Protein AF-A0A947J6C4-F1 (afdb_monomer_lite)

Structure (mmCIF, N/CA/C/O backbone):
data_AF-A0A947J6C4-F1
#
_entry.id   AF-A0A947J6C4-F1
#
loop_
_atom_site.group_PDB
_atom_site.id
_atom_site.type_symbol
_atom_site.label_atom_id
_atom_site.label_alt_id
_atom_site.label_comp_id
_atom_site.label_asym_id
_atom_site.label_entity_id
_atom_site.label_seq_id
_atom_site.pdbx_PDB_ins_code
_atom_site.Cartn_x
_atom_site.Cartn_y
_atom_site.Cartn_z
_atom_site.occupancy
_atom_site.B_iso_or_equiv
_atom_site.auth_seq_id
_atom_site.auth_comp_id
_atom_site.auth_asym_id
_atom_site.auth_atom_id
_atom_site.pdbx_PDB_model_num
ATOM 1 N N . MET A 1 1 ? -8.853 -4.206 -8.978 1.00 78.12 1 MET A N 1
ATOM 2 C CA . MET A 1 1 ? -9.972 -3.898 -8.046 1.00 78.12 1 MET A CA 1
ATOM 3 C C . MET A 1 1 ? -9.631 -2.600 -7.330 1.00 78.12 1 MET A C 1
ATOM 5 O O . MET A 1 1 ? -8.452 -2.418 -7.097 1.00 78.12 1 MET A O 1
ATOM 9 N N . THR A 1 2 ? -10.566 -1.695 -7.026 1.00 85.81 2 THR A N 1
ATOM 10 C CA . THR A 1 2 ? -10.317 -0.471 -6.225 1.00 85.81 2 THR A CA 1
ATOM 11 C C . THR A 1 2 ? -10.545 -0.698 -4.720 1.00 85.81 2 THR A C 1
ATOM 13 O O . THR A 1 2 ? -11.183 -1.687 -4.358 1.00 85.81 2 THR A O 1
ATOM 16 N N . PRO A 1 3 ? -10.095 0.197 -3.811 1.00 91.00 3 PRO A N 1
ATOM 17 C CA . PRO A 1 3 ? -10.363 0.049 -2.379 1.00 91.00 3 PRO A CA 1
ATOM 18 C C . PRO A 1 3 ? -11.860 0.023 -2.070 1.00 91.00 3 PRO A C 1
ATOM 20 O O . PRO A 1 3 ? -12.317 -0.704 -1.192 1.00 91.00 3 PRO A O 1
ATOM 23 N N . GLU A 1 4 ? -12.638 0.810 -2.813 1.00 94.50 4 GLU A N 1
ATOM 24 C CA . GLU A 1 4 ? -14.089 0.866 -2.682 1.00 94.50 4 GLU A CA 1
ATOM 25 C C . GLU A 1 4 ? -14.749 -0.414 -3.195 1.00 94.50 4 GLU A C 1
ATOM 27 O O . GLU A 1 4 ? -15.711 -0.888 -2.596 1.00 94.50 4 GLU A O 1
ATOM 32 N N . GLU A 1 5 ? -14.244 -0.982 -4.292 1.00 91.81 5 GLU A N 1
ATOM 33 C CA . GLU A 1 5 ? -14.694 -2.280 -4.793 1.00 91.81 5 GLU A CA 1
ATOM 34 C C . GLU A 1 5 ? -14.371 -3.394 -3.799 1.00 91.81 5 GLU A C 1
ATOM 36 O O . GLU A 1 5 ? -15.258 -4.183 -3.489 1.00 91.81 5 GLU A O 1
ATOM 41 N N . LEU A 1 6 ? -13.167 -3.394 -3.218 1.00 91.00 6 LEU A N 1
ATOM 42 C CA . LEU A 1 6 ? -12.778 -4.339 -2.174 1.00 91.00 6 LEU A CA 1
ATOM 43 C C . LEU A 1 6 ? -13.724 -4.249 -0.970 1.00 91.00 6 LEU A C 1
ATOM 45 O O . LEU A 1 6 ? -14.275 -5.259 -0.539 1.00 91.00 6 LEU A O 1
ATOM 49 N N . ALA A 1 7 ? -13.996 -3.039 -0.475 1.00 94.56 7 ALA A N 1
ATOM 50 C CA . ALA A 1 7 ? -14.904 -2.825 0.652 1.00 94.56 7 ALA A CA 1
ATOM 51 C C . ALA A 1 7 ? -16.335 -3.339 0.384 1.00 94.56 7 ALA A C 1
ATOM 53 O O . ALA A 1 7 ? -17.036 -3.728 1.322 1.00 94.56 7 ALA A O 1
ATOM 54 N N . ARG A 1 8 ? -16.786 -3.390 -0.883 1.00 95.56 8 ARG A N 1
ATOM 55 C CA . ARG A 1 8 ? -18.116 -3.920 -1.245 1.00 95.56 8 ARG A CA 1
ATOM 56 C C . ARG A 1 8 ? -18.277 -5.412 -0.976 1.00 95.56 8 ARG A C 1
ATOM 58 O O . ARG A 1 8 ? -19.416 -5.855 -0.844 1.00 95.56 8 ARG A O 1
ATOM 65 N N . HIS A 1 9 ? -17.181 -6.155 -0.853 1.00 96.50 9 HIS A N 1
ATOM 66 C CA . HIS A 1 9 ? -17.212 -7.581 -0.535 1.00 96.50 9 HIS A CA 1
ATOM 67 C C . HIS A 1 9 ? -17.489 -7.877 0.947 1.00 96.50 9 HIS A C 1
ATOM 69 O O . HIS A 1 9 ? -17.754 -9.027 1.284 1.00 96.50 9 HIS A O 1
ATOM 75 N N . PHE A 1 10 ? -17.484 -6.855 1.809 1.00 97.06 10 PHE A N 1
ATOM 76 C CA . PHE A 1 10 ? -17.683 -6.988 3.254 1.00 97.06 10 PHE A CA 1
ATOM 77 C C . PHE A 1 10 ? -18.997 -6.340 3.716 1.00 97.06 10 PHE A C 1
ATOM 79 O O . PHE A 1 10 ? -19.501 -5.391 3.095 1.00 97.06 10 PHE A O 1
ATOM 86 N N . GLY A 1 11 ? -19.555 -6.866 4.807 1.00 95.00 11 GLY A N 1
ATOM 87 C CA . GLY A 1 11 ? -20.783 -6.420 5.460 1.00 95.00 11 GLY A CA 1
ATOM 88 C C . GLY A 1 11 ? -20.551 -5.731 6.809 1.00 95.00 11 GLY A C 1
ATOM 89 O O . GLY A 1 11 ? -19.455 -5.718 7.362 1.00 95.00 11 GLY A O 1
ATOM 90 N N . HIS A 1 12 ? -21.612 -5.138 7.358 1.00 97.12 12 HIS A N 1
ATOM 91 C CA . HIS A 1 12 ? -21.548 -4.435 8.640 1.00 97.12 12 HIS A CA 1
ATOM 92 C C . HIS A 1 12 ? -21.072 -5.362 9.775 1.00 97.12 12 HIS A C 1
ATOM 94 O O . HIS A 1 12 ? -21.682 -6.398 10.033 1.00 97.12 12 HIS A O 1
ATOM 100 N N . GLY A 1 13 ? -20.039 -4.943 10.510 1.00 96.25 13 GLY A N 1
ATOM 101 C CA . GLY A 1 13 ? -19.421 -5.696 11.607 1.00 96.25 13 GLY A CA 1
ATOM 102 C C . GLY A 1 13 ? -18.185 -6.506 11.202 1.00 96.25 13 GLY A C 1
ATOM 103 O O . GLY A 1 13 ? -17.399 -6.880 12.083 1.00 96.25 13 GLY A O 1
ATOM 104 N N . ASP A 1 14 ? -17.974 -6.712 9.899 1.00 98.38 14 ASP A N 1
ATOM 105 C CA . ASP A 1 14 ? -16.792 -7.394 9.378 1.00 98.38 14 ASP A CA 1
ATOM 106 C C . ASP A 1 14 ? -15.510 -6.605 9.662 1.00 98.38 14 ASP A C 1
ATOM 108 O O . ASP A 1 14 ? -15.514 -5.421 10.017 1.00 98.38 14 ASP A O 1
ATOM 112 N N . VAL A 1 15 ? -14.387 -7.296 9.496 1.00 96.94 15 VAL A N 1
ATOM 113 C CA . VAL A 1 15 ? -13.044 -6.724 9.530 1.00 96.94 15 VAL A CA 1
ATOM 114 C C . VAL A 1 15 ? -12.406 -6.986 8.177 1.00 96.94 15 VAL A C 1
ATOM 116 O O . VAL A 1 15 ? -12.416 -8.123 7.710 1.00 96.94 15 VAL A O 1
ATOM 119 N N . ALA A 1 16 ? -11.840 -5.953 7.563 1.00 96.12 16 ALA A N 1
ATOM 120 C CA . ALA A 1 16 ? -11.180 -6.062 6.270 1.00 96.12 16 ALA A CA 1
ATOM 121 C C . ALA A 1 16 ? -9.809 -5.393 6.327 1.00 96.12 16 ALA A C 1
ATOM 123 O O . ALA A 1 16 ? -9.672 -4.315 6.907 1.00 96.12 16 ALA A O 1
ATOM 124 N N . ALA A 1 17 ? -8.803 -6.026 5.728 1.00 95.56 17 ALA A N 1
ATOM 125 C CA . ALA A 1 17 ? -7.455 -5.482 5.657 1.00 95.56 17 ALA A CA 1
ATOM 126 C C . ALA A 1 17 ? -7.091 -5.079 4.225 1.00 95.56 17 ALA A C 1
ATOM 128 O O . ALA A 1 17 ? -7.455 -5.779 3.282 1.00 95.56 17 ALA A O 1
ATOM 129 N N . LEU A 1 18 ? -6.351 -3.978 4.085 1.00 94.12 18 LEU A N 1
ATOM 130 C CA . LEU A 1 18 ? -5.676 -3.605 2.843 1.00 94.12 18 LEU A CA 1
ATOM 131 C C . LEU A 1 18 ? -4.165 -3.657 3.075 1.00 94.12 18 LEU A C 1
ATOM 133 O O . LEU A 1 18 ? -3.658 -2.971 3.964 1.00 94.12 18 LEU A O 1
ATOM 137 N N . THR A 1 19 ? -3.478 -4.480 2.286 1.00 93.69 19 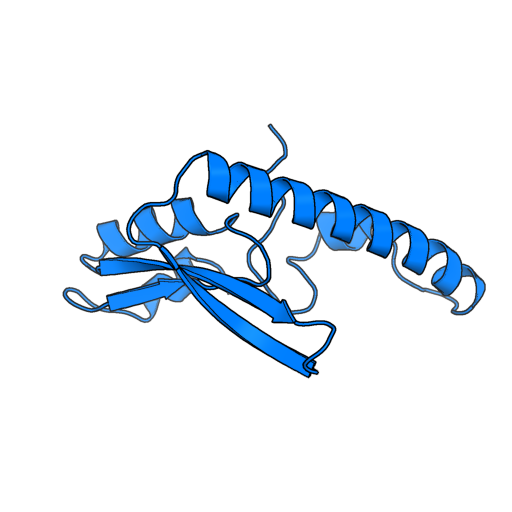THR A N 1
ATOM 138 C CA . THR A 1 19 ? -2.036 -4.743 2.382 1.00 93.69 19 THR A CA 1
ATOM 139 C C . THR A 1 19 ? -1.407 -4.680 0.995 1.00 93.69 19 THR A C 1
ATOM 141 O O . THR A 1 19 ? -0.916 -5.682 0.493 1.00 93.69 19 THR A O 1
ATOM 144 N N . ASP A 1 20 ? -1.474 -3.517 0.348 1.00 88.00 20 ASP A N 1
ATOM 145 C CA . ASP A 1 20 ? -0.850 -3.351 -0.966 1.00 88.00 20 ASP A CA 1
ATOM 146 C C . ASP A 1 20 ? 0.680 -3.520 -0.873 1.00 88.00 20 ASP A C 1
ATOM 148 O O . ASP A 1 20 ? 1.299 -3.260 0.170 1.00 88.00 20 ASP A O 1
ATOM 152 N N . HIS A 1 21 ? 1.293 -3.927 -1.985 1.00 86.44 21 HIS A N 1
ATOM 153 C CA . HIS A 1 21 ? 2.740 -4.074 -2.101 1.00 86.44 21 HIS A CA 1
ATOM 154 C C . HIS A 1 21 ? 3.451 -2.735 -1.934 1.00 86.44 21 HIS A C 1
ATOM 156 O O . HIS A 1 21 ? 3.331 -1.831 -2.761 1.00 86.44 21 HIS A O 1
ATOM 162 N N . GLU A 1 22 ? 4.211 -2.633 -0.847 1.00 84.38 22 GLU A N 1
ATOM 163 C CA . GLU A 1 22 ? 5.147 -1.546 -0.562 1.00 84.38 22 GLU A CA 1
ATOM 164 C C . GLU A 1 22 ? 4.533 -0.137 -0.662 1.00 84.38 22 GLU A C 1
ATOM 166 O O . GLU A 1 22 ? 5.241 0.841 -0.905 1.00 84.38 22 GLU A O 1
ATOM 171 N N . THR A 1 23 ? 3.215 -0.011 -0.452 1.00 82.75 23 THR A N 1
ATOM 172 C CA . THR A 1 23 ? 2.481 1.253 -0.584 1.00 82.75 23 THR A CA 1
ATOM 173 C C . THR A 1 23 ? 1.321 1.382 0.401 1.00 82.75 23 THR A C 1
ATOM 175 O O . THR A 1 23 ? 0.691 0.411 0.802 1.00 82.75 23 THR A O 1
ATOM 178 N N . LEU A 1 24 ? 1.016 2.628 0.768 1.00 84.31 24 LEU A N 1
ATOM 179 C CA . LEU A 1 24 ? -0.157 3.020 1.557 1.00 84.31 24 LEU A CA 1
ATOM 180 C C . LEU A 1 24 ? -1.148 3.861 0.733 1.00 84.31 24 LEU A C 1
ATOM 182 O O . LEU A 1 24 ? -2.081 4.442 1.290 1.00 84.31 24 LEU A O 1
ATOM 186 N N . GLY A 1 25 ? -0.962 3.947 -0.589 1.00 80.75 25 GLY A N 1
ATOM 187 C CA . GLY A 1 25 ? -1.721 4.851 -1.461 1.00 80.75 25 GLY A CA 1
ATOM 188 C C . GLY A 1 25 ? -3.239 4.639 -1.424 1.00 80.75 25 GLY A C 1
ATOM 189 O O . GLY A 1 25 ? -4.004 5.604 -1.481 1.00 80.75 25 GLY A O 1
ATOM 190 N N . GLY A 1 26 ? -3.694 3.394 -1.255 1.00 85.19 26 GLY A N 1
ATOM 191 C CA . GLY A 1 26 ? -5.111 3.052 -1.124 1.00 85.19 26 GLY A CA 1
ATOM 192 C C . GLY A 1 26 ? -5.707 3.259 0.274 1.00 85.19 26 GLY A C 1
ATOM 193 O O . GLY A 1 26 ? -6.932 3.280 0.412 1.00 85.19 26 GLY A O 1
ATOM 194 N N . ALA A 1 27 ? -4.887 3.457 1.314 1.00 87.75 27 ALA A N 1
ATOM 195 C CA . ALA A 1 27 ? -5.309 3.328 2.712 1.00 87.75 27 ALA A CA 1
ATOM 196 C C . ALA A 1 27 ? -6.430 4.301 3.106 1.00 87.75 27 ALA A C 1
ATOM 198 O O . ALA A 1 27 ? -7.445 3.885 3.664 1.00 87.75 27 ALA A O 1
ATOM 199 N N . ARG A 1 28 ? -6.297 5.594 2.774 1.00 87.88 28 ARG A N 1
ATOM 200 C CA . ARG A 1 28 ? -7.307 6.608 3.135 1.00 87.88 28 ARG A CA 1
ATOM 201 C C . ARG A 1 28 ? -8.659 6.335 2.473 1.00 87.88 28 ARG A C 1
ATOM 203 O O . ARG A 1 28 ? -9.700 6.487 3.104 1.00 87.88 28 ARG A O 1
ATOM 210 N N . ARG A 1 29 ? -8.636 5.922 1.203 1.00 91.31 29 ARG A N 1
ATOM 211 C CA . ARG A 1 29 ? -9.840 5.571 0.436 1.00 91.31 29 ARG A CA 1
ATOM 212 C C . ARG A 1 29 ? -10.492 4.305 0.984 1.00 91.31 29 ARG A C 1
ATOM 214 O O . ARG A 1 29 ? -11.708 4.264 1.138 1.00 91.31 29 ARG A O 1
ATOM 221 N N . PHE A 1 30 ? -9.683 3.309 1.337 1.00 93.62 30 PHE A N 1
ATOM 222 C CA . PHE A 1 30 ? -10.148 2.068 1.945 1.00 93.62 30 PHE A CA 1
ATOM 223 C C . PHE A 1 30 ? -10.818 2.287 3.301 1.00 93.62 30 PHE A C 1
ATOM 225 O O . PHE A 1 30 ? -11.911 1.768 3.520 1.00 93.62 30 PHE A O 1
ATOM 232 N N . ILE A 1 31 ? -10.201 3.088 4.181 1.00 94.06 31 ILE A N 1
ATOM 233 C CA . ILE A 1 31 ? -10.768 3.455 5.488 1.00 94.06 31 ILE A CA 1
ATOM 234 C C . ILE A 1 31 ? -12.151 4.067 5.294 1.00 94.06 31 ILE A C 1
ATOM 236 O O . ILE A 1 31 ? -13.129 3.533 5.811 1.00 94.06 31 ILE A O 1
ATOM 240 N N . ALA A 1 32 ? -12.247 5.115 4.471 1.00 95.25 32 ALA A N 1
ATOM 241 C CA . ALA A 1 32 ? -13.510 5.801 4.224 1.00 95.25 32 ALA A CA 1
ATOM 242 C C . ALA A 1 32 ? -14.584 4.858 3.645 1.00 95.25 32 ALA A C 1
ATOM 244 O O . ALA A 1 32 ? -15.747 4.910 4.047 1.00 95.25 32 ALA A O 1
ATOM 245 N N . ALA A 1 33 ? -14.204 3.966 2.724 1.00 96.06 33 ALA A N 1
ATOM 246 C CA . ALA A 1 33 ? -15.122 3.001 2.124 1.00 96.06 33 ALA A CA 1
ATOM 247 C C . ALA A 1 33 ? -15.612 1.935 3.120 1.00 96.06 33 ALA A C 1
ATOM 249 O O . ALA A 1 33 ? -16.779 1.541 3.067 1.00 96.06 33 ALA A O 1
ATOM 250 N N . CYS A 1 34 ? -14.745 1.476 4.026 1.00 97.69 34 CYS A N 1
ATOM 251 C CA . CYS A 1 34 ? -15.102 0.529 5.080 1.00 97.69 34 CYS A CA 1
ATOM 252 C C . CYS A 1 34 ? -16.019 1.174 6.125 1.00 97.69 34 CYS A C 1
ATOM 254 O O . CYS A 1 34 ? -17.072 0.618 6.447 1.00 97.69 34 CYS A O 1
ATOM 256 N N . GLU A 1 35 ? -15.672 2.372 6.598 1.00 96.88 35 GLU A N 1
ATOM 257 C CA . GLU A 1 35 ? -16.450 3.119 7.592 1.00 96.88 35 GLU A CA 1
ATOM 258 C C . GLU A 1 35 ? -17.874 3.401 7.106 1.00 96.88 35 GLU A C 1
ATOM 260 O O . GLU A 1 35 ? -18.835 3.153 7.835 1.00 96.88 35 GLU A O 1
ATOM 265 N N . ALA A 1 36 ? -18.037 3.803 5.839 1.00 97.94 36 ALA A N 1
ATOM 266 C CA . ALA A 1 36 ? -19.347 4.026 5.221 1.00 97.94 36 ALA A CA 1
ATOM 267 C C . ALA A 1 36 ? -20.247 2.772 5.193 1.00 97.94 36 ALA A C 1
ATOM 269 O O . ALA A 1 36 ? -21.453 2.877 4.968 1.00 97.94 36 ALA A O 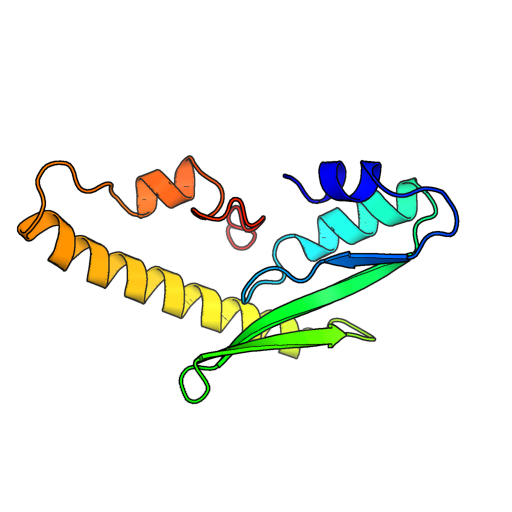1
ATOM 270 N N . ARG A 1 37 ? -19.675 1.582 5.409 1.00 97.19 37 ARG A N 1
ATOM 271 C CA . ARG A 1 37 ? -20.364 0.283 5.398 1.00 97.19 37 ARG A CA 1
ATOM 272 C C . ARG A 1 37 ? -20.430 -0.373 6.781 1.00 97.19 37 ARG A C 1
ATOM 274 O O . ARG A 1 37 ? -20.972 -1.469 6.902 1.00 97.19 37 ARG A O 1
ATOM 281 N N . GLY A 1 38 ? -19.883 0.270 7.815 1.00 97.88 38 GLY A N 1
ATOM 282 C CA . GLY A 1 38 ? -19.741 -0.321 9.147 1.00 97.88 38 GLY A CA 1
ATOM 283 C C . GLY A 1 38 ? -18.755 -1.494 9.196 1.00 97.88 38 GLY A C 1
ATOM 284 O O . GLY A 1 38 ? -18.880 -2.361 10.059 1.00 97.88 38 GLY A O 1
ATOM 285 N N . VAL A 1 39 ? -17.802 -1.548 8.264 1.00 98.25 39 VAL A N 1
ATOM 286 C CA . VAL A 1 39 ? -16.687 -2.505 8.252 1.00 98.25 39 VAL A CA 1
ATOM 287 C C . VAL A 1 39 ? -15.526 -1.884 9.025 1.00 98.25 39 VAL A C 1
ATOM 289 O O . VAL A 1 39 ? -15.243 -0.698 8.868 1.00 98.25 39 VAL A O 1
ATOM 292 N N . ARG A 1 40 ? -14.828 -2.670 9.849 1.00 97.44 40 ARG A N 1
ATOM 293 C CA . ARG A 1 40 ? -13.621 -2.221 10.556 1.00 97.44 40 ARG A CA 1
ATOM 294 C C . ARG A 1 40 ? -12.393 -2.384 9.651 1.00 97.44 40 ARG A C 1
ATOM 296 O O . ARG A 1 40 ? -12.020 -3.527 9.375 1.00 97.44 40 ARG A O 1
ATOM 303 N N . PRO A 1 41 ? -11.755 -1.292 9.196 1.00 95.94 41 PRO A N 1
ATOM 304 C CA . PRO A 1 41 ? -10.557 -1.391 8.373 1.00 95.94 41 PRO A CA 1
ATOM 305 C C . PRO A 1 41 ? -9.324 -1.735 9.223 1.00 95.94 41 PRO A C 1
ATOM 307 O O . PRO A 1 41 ? -9.160 -1.232 10.334 1.00 95.94 41 PRO A O 1
ATOM 310 N N . ILE A 1 42 ? -8.421 -2.544 8.669 1.00 95.62 42 ILE A N 1
ATOM 311 C CA . ILE A 1 42 ? -7.043 -2.720 9.137 1.00 95.62 42 ILE A CA 1
ATOM 312 C C . ILE A 1 42 ? -6.112 -2.296 8.002 1.00 95.62 42 ILE A C 1
ATOM 314 O O . ILE A 1 42 ? -6.218 -2.794 6.884 1.00 95.62 42 ILE A O 1
ATOM 318 N N . ILE A 1 43 ? -5.191 -1.377 8.280 1.00 93.12 43 ILE A N 1
ATOM 319 C CA . ILE A 1 43 ? -4.214 -0.933 7.284 1.00 93.12 43 ILE A CA 1
ATOM 320 C C . ILE A 1 43 ? -2.901 -1.660 7.489 1.00 93.12 43 ILE A C 1
ATOM 322 O O . ILE A 1 43 ? -2.418 -1.791 8.614 1.00 93.12 43 ILE A O 1
ATOM 326 N N . GLY A 1 44 ? -2.319 -2.105 6.388 1.00 92.00 44 GLY A N 1
ATOM 327 C CA . GLY A 1 44 ? -1.036 -2.763 6.363 1.00 92.00 44 GLY A CA 1
ATOM 328 C C . GLY A 1 44 ? -0.290 -2.538 5.058 1.00 92.00 44 GLY A C 1
ATOM 329 O O . GLY A 1 44 ? -0.747 -1.809 4.183 1.00 92.00 44 GLY A O 1
ATOM 330 N N . VAL A 1 45 ? 0.878 -3.163 4.963 1.00 90.00 45 VAL A N 1
ATOM 331 C CA . VAL A 1 45 ? 1.728 -3.189 3.766 1.00 90.00 45 VAL A CA 1
ATOM 332 C C . VAL A 1 45 ? 2.293 -4.594 3.612 1.00 90.00 45 VAL A C 1
ATOM 334 O O . VAL A 1 45 ? 2.696 -5.213 4.607 1.00 90.00 45 VAL A O 1
ATOM 337 N N . GLU A 1 46 ? 2.335 -5.065 2.372 1.00 90.44 46 GLU A N 1
ATOM 338 C CA . GLU A 1 46 ? 3.058 -6.263 1.961 1.00 90.44 46 GLU A CA 1
ATOM 339 C C . GLU A 1 46 ? 4.466 -5.884 1.483 1.00 90.44 46 GLU A C 1
ATOM 341 O O . GLU A 1 46 ? 4.631 -5.099 0.550 1.00 90.44 46 GLU A O 1
ATOM 346 N N . TRP A 1 47 ? 5.496 -6.398 2.154 1.00 85.62 47 TRP A N 1
ATOM 347 C CA . TRP A 1 47 ? 6.897 -6.115 1.831 1.00 85.62 47 TRP A CA 1
ATOM 348 C C . TRP A 1 47 ? 7.535 -7.272 1.088 1.00 85.62 47 TRP A C 1
ATOM 350 O O . TRP A 1 47 ? 7.437 -8.407 1.553 1.00 85.62 47 TRP A O 1
ATOM 360 N N . PHE A 1 48 ? 8.295 -6.983 0.034 1.00 83.69 48 PHE A N 1
ATOM 361 C CA . PHE A 1 48 ? 9.168 -7.977 -0.575 1.00 83.69 48 PHE A CA 1
ATOM 362 C C . PHE A 1 48 ? 10.480 -8.099 0.217 1.00 83.69 48 PHE A C 1
ATOM 364 O O . PHE A 1 48 ? 11.164 -7.100 0.486 1.00 83.69 48 PHE A O 1
ATOM 371 N N . LEU A 1 49 ? 10.841 -9.327 0.602 1.00 82.31 49 LEU A N 1
ATOM 372 C CA . LEU A 1 49 ? 12.093 -9.646 1.288 1.00 82.31 49 LEU A CA 1
ATOM 373 C C . LEU A 1 49 ? 13.111 -10.210 0.291 1.00 82.31 49 LEU A C 1
ATOM 375 O O . LEU A 1 49 ? 13.091 -11.400 -0.019 1.00 82.31 49 LEU A O 1
ATOM 379 N N . ALA A 1 50 ? 14.037 -9.361 -0.160 1.00 77.44 50 ALA A N 1
ATOM 380 C CA . ALA A 1 50 ? 15.038 -9.723 -1.167 1.00 77.44 50 ALA A CA 1
ATOM 381 C C . ALA A 1 50 ? 15.880 -10.959 -0.792 1.00 77.44 50 ALA A C 1
ATOM 383 O O . ALA A 1 50 ? 16.167 -11.787 -1.650 1.00 77.44 50 ALA A O 1
ATOM 384 N N . ASP A 1 51 ? 16.224 -11.115 0.489 1.00 84.81 51 ASP A N 1
ATOM 385 C CA . ASP A 1 51 ? 17.082 -12.210 0.966 1.00 84.81 51 ASP A CA 1
ATOM 386 C C . ASP A 1 51 ? 16.319 -13.512 1.270 1.00 84.81 51 ASP A C 1
ATOM 388 O O . ASP A 1 51 ? 16.925 -14.518 1.648 1.00 84.81 51 ASP A O 1
ATOM 392 N N . HIS A 1 52 ? 14.988 -13.503 1.151 1.00 76.69 52 HIS A N 1
ATOM 393 C CA . HIS A 1 52 ? 14.139 -14.593 1.636 1.00 76.69 52 HIS A CA 1
ATOM 394 C C . HIS A 1 52 ? 13.075 -15.077 0.648 1.00 76.69 52 HIS A C 1
ATOM 396 O O . HIS A 1 52 ? 12.281 -15.925 1.045 1.00 76.69 52 HIS A O 1
ATOM 402 N N . ASP A 1 53 ? 13.077 -14.587 -0.599 1.00 78.94 53 ASP A N 1
ATOM 403 C CA . ASP A 1 53 ? 12.115 -14.948 -1.660 1.00 78.94 53 ASP A CA 1
ATOM 404 C C . ASP A 1 53 ? 10.686 -15.125 -1.113 1.00 78.94 53 ASP A C 1
ATOM 406 O O . ASP A 1 53 ? 10.057 -16.181 -1.196 1.00 78.94 53 ASP A O 1
ATOM 410 N N . GLY A 1 54 ? 10.228 -14.099 -0.397 1.00 83.38 54 GLY A N 1
ATOM 411 C CA . GLY A 1 54 ? 9.006 -14.165 0.386 1.00 83.38 54 GLY A CA 1
ATOM 412 C C . GLY A 1 54 ? 8.492 -12.787 0.761 1.00 83.38 54 GLY A C 1
ATOM 413 O O . GLY A 1 54 ? 9.216 -11.789 0.695 1.00 83.38 54 GLY A O 1
ATOM 414 N N . HIS A 1 55 ? 7.217 -12.736 1.141 1.00 88.88 55 HIS A N 1
ATOM 415 C CA . HIS A 1 55 ? 6.534 -11.493 1.477 1.00 88.88 55 HIS A CA 1
ATOM 416 C C . HIS A 1 55 ? 6.232 -11.408 2.974 1.00 88.88 55 HIS A C 1
ATOM 418 O O . HIS A 1 55 ? 5.837 -12.389 3.609 1.00 88.88 55 HIS A O 1
ATOM 424 N N . LEU A 1 56 ? 6.405 -10.217 3.544 1.00 89.44 56 LEU A N 1
ATOM 425 C CA . LEU A 1 56 ? 6.052 -9.916 4.927 1.00 89.44 56 LEU A CA 1
ATOM 426 C C . LEU A 1 56 ? 4.821 -9.012 4.963 1.00 89.44 56 LEU A C 1
ATOM 428 O O . LEU A 1 56 ? 4.889 -7.855 4.555 1.00 89.44 56 LEU A O 1
ATOM 432 N N . LEU A 1 57 ? 3.726 -9.507 5.540 1.00 93.19 57 LEU A N 1
ATOM 433 C CA . LEU A 1 57 ? 2.564 -8.680 5.857 1.00 93.19 57 LEU A CA 1
ATOM 434 C C . LEU A 1 57 ? 2.789 -7.942 7.176 1.00 93.19 57 LEU A C 1
ATOM 436 O O . LEU A 1 57 ? 3.056 -8.545 8.217 1.00 93.19 57 LEU A O 1
ATOM 440 N N . THR A 1 58 ? 2.635 -6.625 7.139 1.00 91.12 58 THR A N 1
ATOM 441 C CA . THR A 1 58 ? 2.655 -5.766 8.326 1.00 91.12 58 THR A CA 1
ATOM 442 C C . THR A 1 58 ? 1.303 -5.112 8.510 1.00 91.12 58 THR A C 1
ATOM 444 O O . THR A 1 58 ? 0.704 -4.679 7.535 1.00 91.12 58 THR A O 1
ATOM 447 N N . TYR A 1 59 ? 0.832 -5.022 9.752 1.00 92.62 59 TYR A N 1
ATOM 448 C CA . TYR A 1 59 ? -0.432 -4.375 10.097 1.00 92.62 59 TYR A CA 1
ATOM 449 C C . TYR A 1 59 ? -0.171 -3.263 11.102 1.00 92.62 59 TYR A C 1
ATOM 451 O O . TYR A 1 59 ? 0.521 -3.461 12.105 1.00 92.62 59 TYR A O 1
ATOM 459 N N . PHE A 1 60 ? -0.734 -2.092 10.842 1.00 89.00 60 PHE A N 1
ATOM 460 C CA . PHE A 1 60 ? -0.558 -0.919 11.677 1.00 89.00 60 PHE A CA 1
ATOM 461 C C . PHE A 1 60 ? -1.727 -0.781 12.637 1.00 89.00 60 PHE A C 1
ATOM 463 O O . PHE A 1 60 ? -2.892 -0.855 12.250 1.00 89.00 60 PHE A O 1
ATOM 470 N N . ARG A 1 61 ? -1.399 -0.534 13.905 1.00 83.50 61 ARG A N 1
ATOM 471 C CA . ARG A 1 61 ? -2.384 -0.034 14.866 1.00 83.50 61 ARG A CA 1
ATOM 472 C C . ARG A 1 61 ? -2.769 1.405 14.530 1.00 83.50 61 ARG A C 1
ATOM 474 O O . ARG A 1 61 ? -3.948 1.717 14.509 1.00 83.50 61 ARG A O 1
ATOM 481 N N . ASP A 1 62 ? -1.759 2.218 14.224 1.00 79.94 62 ASP A N 1
ATOM 482 C CA . ASP A 1 62 ? -1.876 3.606 13.791 1.00 79.94 62 ASP A CA 1
ATOM 483 C C . ASP A 1 62 ? -0.876 3.857 12.657 1.00 79.94 62 ASP A C 1
ATOM 485 O O . ASP A 1 62 ? 0.297 3.478 12.753 1.00 79.94 62 ASP A O 1
ATOM 489 N N . VAL A 1 63 ? -1.323 4.508 11.581 1.00 77.25 63 VAL A N 1
ATOM 490 C CA . VAL A 1 63 ? -0.442 4.904 10.475 1.00 77.25 63 VAL A CA 1
ATOM 491 C C . VAL A 1 63 ? 0.243 6.215 10.853 1.00 77.25 63 VAL A C 1
ATOM 493 O O . VAL A 1 63 ? -0.353 7.288 10.794 1.00 77.25 63 VAL A O 1
ATOM 496 N N . SER A 1 64 ? 1.501 6.127 11.287 1.00 80.25 64 SER A N 1
ATOM 497 C CA . SER A 1 64 ? 2.289 7.309 11.649 1.00 80.25 64 SER A CA 1
ATOM 498 C C . SER A 1 64 ? 2.838 8.031 10.416 1.00 80.25 64 SER A C 1
ATOM 500 O O . SER A 1 64 ? 3.112 7.409 9.390 1.00 80.25 64 SER A O 1
ATOM 502 N N . ALA A 1 65 ? 3.102 9.335 10.544 1.00 78.00 65 ALA A N 1
ATOM 503 C CA . ALA A 1 65 ? 3.758 10.115 9.491 1.00 78.00 65 ALA A CA 1
ATOM 504 C C . ALA A 1 65 ? 5.122 9.527 9.076 1.00 78.00 65 ALA A C 1
ATOM 506 O O . ALA A 1 65 ? 5.493 9.589 7.908 1.00 78.00 65 ALA A O 1
ATOM 507 N N . VAL A 1 66 ? 5.844 8.909 10.020 1.00 80.31 66 VAL A N 1
ATOM 508 C CA . VAL A 1 66 ? 7.121 8.230 9.754 1.00 80.31 66 VAL A CA 1
ATOM 509 C C . VAL A 1 66 ? 6.918 7.009 8.859 1.00 80.31 66 VAL A C 1
ATOM 511 O O . VAL A 1 66 ? 7.660 6.832 7.897 1.00 80.31 66 VAL A O 1
ATOM 514 N N . ALA A 1 67 ? 5.902 6.187 9.141 1.00 76.25 67 ALA A N 1
ATOM 515 C CA . ALA A 1 67 ? 5.580 5.025 8.316 1.00 76.25 67 ALA A CA 1
ATOM 516 C C . ALA A 1 67 ? 5.182 5.451 6.896 1.00 76.25 67 ALA A C 1
ATOM 518 O O . ALA A 1 67 ? 5.701 4.901 5.928 1.00 76.25 67 ALA A O 1
ATOM 519 N N . THR A 1 68 ? 4.341 6.482 6.771 1.00 78.94 68 THR A N 1
ATOM 520 C CA . THR A 1 68 ? 3.959 7.046 5.470 1.00 78.94 68 THR A CA 1
ATOM 521 C C . THR A 1 68 ? 5.178 7.534 4.691 1.00 78.94 68 THR A C 1
ATOM 523 O O . THR A 1 68 ? 5.367 7.125 3.551 1.00 78.94 68 THR A O 1
ATOM 526 N N . ALA A 1 69 ? 6.046 8.343 5.305 1.00 79.75 69 ALA A N 1
ATOM 527 C CA . ALA A 1 69 ? 7.242 8.865 4.642 1.00 79.75 69 ALA A CA 1
ATOM 528 C C . ALA A 1 69 ? 8.202 7.748 4.199 1.00 79.75 69 ALA A C 1
ATOM 530 O O . ALA A 1 69 ? 8.758 7.799 3.100 1.00 79.75 69 ALA A O 1
ATOM 531 N N . PHE A 1 70 ? 8.377 6.716 5.030 1.00 82.31 70 PHE A N 1
ATOM 532 C CA . PHE A 1 70 ? 9.209 5.564 4.694 1.00 82.31 70 PHE A CA 1
ATOM 533 C C . PHE A 1 70 ? 8.689 4.836 3.449 1.00 82.31 70 PHE A C 1
ATOM 535 O O . PHE A 1 70 ? 9.454 4.622 2.505 1.00 82.31 70 PHE A O 1
ATOM 542 N N . VAL A 1 71 ? 7.391 4.520 3.431 1.00 81.25 71 VAL A N 1
ATOM 543 C CA . VAL A 1 71 ? 6.706 3.848 2.318 1.00 81.25 71 VAL A CA 1
ATOM 544 C C . VAL A 1 71 ? 6.798 4.683 1.033 1.00 81.25 71 VAL A C 1
ATOM 546 O O . VAL A 1 71 ? 7.232 4.166 0.004 1.00 81.25 71 VAL A O 1
ATOM 549 N N . SER A 1 72 ? 6.508 5.987 1.100 1.00 78.19 72 SER A N 1
ATOM 550 C CA . SER A 1 72 ? 6.617 6.904 -0.046 1.00 78.19 72 SER A CA 1
ATOM 551 C C . SER A 1 72 ? 8.023 6.923 -0.646 1.00 78.19 72 SER A C 1
ATOM 553 O O . SER A 1 72 ? 8.185 6.724 -1.848 1.00 78.19 72 SER A O 1
ATOM 555 N N . SER A 1 73 ? 9.055 7.061 0.195 1.00 79.62 73 SER A N 1
ATOM 556 C CA . SER A 1 73 ? 10.447 7.095 -0.276 1.00 79.62 73 SER A CA 1
ATOM 557 C C . SER A 1 73 ? 10.865 5.804 -0.984 1.00 79.62 73 SER A C 1
ATOM 559 O O . SER A 1 73 ? 11.721 5.814 -1.866 1.00 79.62 73 SER A O 1
ATOM 561 N N . ARG A 1 74 ? 10.299 4.661 -0.576 1.00 79.88 74 ARG A N 1
ATOM 562 C CA . ARG A 1 74 ? 10.590 3.369 -1.195 1.00 79.88 74 ARG A CA 1
ATOM 563 C C . ARG A 1 74 ? 9.927 3.275 -2.561 1.00 79.88 74 ARG A C 1
ATOM 565 O O . ARG A 1 74 ? 10.602 2.893 -3.512 1.00 79.88 74 ARG A O 1
ATOM 572 N N . A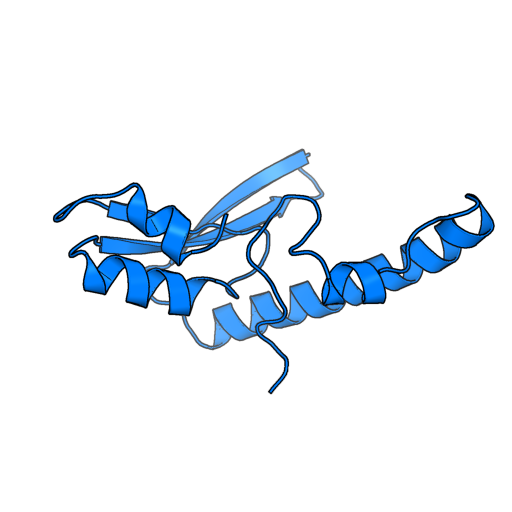RG A 1 75 ? 8.669 3.705 -2.666 1.00 78.00 75 ARG A N 1
ATOM 573 C CA . ARG A 1 75 ? 7.945 3.741 -3.936 1.00 78.00 75 ARG A CA 1
ATOM 574 C C . ARG A 1 75 ? 8.626 4.640 -4.969 1.00 78.00 75 ARG A C 1
ATOM 576 O O . ARG A 1 75 ? 8.709 4.270 -6.133 1.00 78.00 75 ARG A O 1
ATOM 583 N N . GLU A 1 76 ? 9.167 5.782 -4.550 1.00 80.81 76 GLU A N 1
ATOM 584 C CA . GLU A 1 76 ? 9.963 6.655 -5.426 1.00 80.81 76 GLU A CA 1
ATOM 585 C C . GLU A 1 76 ? 11.197 5.937 -5.991 1.00 80.81 76 GLU A C 1
ATOM 587 O O . GLU A 1 76 ? 11.460 6.008 -7.192 1.00 80.81 76 GLU A O 1
ATOM 592 N N . ARG A 1 77 ? 11.929 5.198 -5.142 1.00 80.69 77 ARG A N 1
ATOM 593 C CA . ARG A 1 77 ? 13.092 4.401 -5.570 1.00 80.69 77 ARG A CA 1
ATOM 594 C C . ARG A 1 77 ? 12.701 3.275 -6.523 1.00 80.69 77 ARG A C 1
ATOM 596 O O . ARG A 1 77 ? 13.416 3.032 -7.487 1.00 80.69 77 ARG A O 1
ATOM 603 N N . GLU A 1 78 ? 11.580 2.612 -6.268 1.00 79.25 78 GLU A N 1
ATOM 604 C CA . GLU A 1 78 ? 11.056 1.552 -7.131 1.00 79.25 78 GLU A CA 1
ATOM 605 C C . GLU A 1 78 ? 10.674 2.093 -8.517 1.00 79.25 78 GLU A C 1
ATOM 607 O O . GLU A 1 78 ? 11.081 1.536 -9.532 1.00 79.25 78 GLU A O 1
ATOM 612 N N . ILE A 1 79 ? 9.960 3.223 -8.579 1.00 79.38 79 ILE A N 1
ATOM 613 C CA . ILE A 1 79 ? 9.614 3.883 -9.847 1.00 79.38 79 ILE A CA 1
ATOM 614 C C . ILE A 1 79 ? 10.882 4.275 -10.613 1.00 79.38 79 ILE A C 1
ATOM 616 O O . ILE A 1 79 ? 10.963 4.038 -11.818 1.00 79.38 79 ILE A O 1
ATOM 620 N N . ALA A 1 80 ? 11.882 4.843 -9.931 1.00 83.50 80 ALA A N 1
ATOM 621 C CA . ALA A 1 80 ? 13.155 5.195 -10.555 1.00 83.50 80 ALA A CA 1
ATOM 622 C C . ALA A 1 80 ? 13.870 3.960 -11.133 1.00 83.50 80 ALA A C 1
ATOM 624 O O . ALA A 1 80 ? 14.253 3.970 -12.301 1.00 83.50 80 ALA A O 1
ATOM 625 N N . ALA A 1 81 ? 13.964 2.872 -10.363 1.00 80.50 81 ALA A N 1
ATOM 626 C CA . ALA A 1 81 ? 14.566 1.619 -10.818 1.00 80.50 81 ALA A CA 1
ATOM 627 C C . ALA A 1 81 ? 13.802 0.995 -12.000 1.00 80.50 81 ALA A C 1
ATOM 629 O O . ALA A 1 81 ? 14.418 0.521 -12.953 1.00 80.50 81 ALA A O 1
ATOM 630 N N . ASN A 1 82 ? 12.467 1.040 -11.984 1.00 81.50 82 ASN A N 1
ATOM 631 C CA . ASN A 1 82 ? 11.636 0.535 -13.079 1.00 81.50 82 ASN A CA 1
ATOM 632 C C . ASN A 1 82 ? 11.833 1.343 -14.368 1.00 81.50 82 ASN A C 1
ATOM 634 O O . ASN A 1 82 ? 11.895 0.759 -15.450 1.00 81.50 82 ASN A O 1
ATOM 638 N N . ARG A 1 83 ? 11.986 2.670 -14.268 1.00 84.44 83 ARG A N 1
ATOM 639 C CA . ARG A 1 83 ? 12.324 3.528 -15.416 1.00 84.44 83 ARG A CA 1
ATOM 640 C C . ARG A 1 83 ? 13.690 3.179 -15.999 1.00 84.44 83 ARG A C 1
ATOM 642 O O . ARG A 1 83 ? 13.808 3.029 -17.211 1.00 84.44 83 ARG A O 1
ATOM 649 N N . GLU A 1 84 ? 14.702 2.993 -15.155 1.00 85.31 84 GLU A N 1
ATOM 650 C CA . GLU A 1 84 ? 16.035 2.569 -15.602 1.00 85.31 84 GLU A CA 1
ATOM 651 C C . GLU A 1 84 ? 15.998 1.198 -16.290 1.00 85.31 84 GLU A C 1
ATOM 653 O O . GLU A 1 84 ? 16.555 1.026 -17.377 1.00 85.31 84 GLU A O 1
ATOM 658 N N . ALA A 1 85 ? 15.296 0.229 -15.696 1.00 81.62 85 ALA A N 1
ATOM 659 C CA . ALA A 1 85 ? 15.129 -1.099 -16.273 1.00 81.62 85 ALA A CA 1
ATOM 660 C C . ALA A 1 85 ? 14.423 -1.043 -17.635 1.00 81.62 85 ALA A C 1
ATOM 662 O O . ALA A 1 85 ? 14.835 -1.731 -18.567 1.00 81.62 85 ALA A O 1
ATOM 663 N N . ALA A 1 86 ? 13.400 -0.201 -17.780 1.00 84.25 86 ALA A N 1
ATOM 664 C CA . ALA A 1 86 ? 12.667 -0.067 -19.030 1.00 84.25 86 ALA A CA 1
ATOM 665 C C . ALA A 1 86 ? 13.515 0.489 -20.173 1.00 84.25 86 ALA A C 1
ATOM 667 O O . ALA A 1 86 ? 13.388 -0.005 -21.287 1.00 84.25 86 ALA A O 1
ATOM 668 N N . VAL A 1 87 ? 14.427 1.432 -19.909 1.00 85.56 87 VAL A N 1
ATOM 669 C CA . VAL A 1 87 ? 15.387 1.907 -20.924 1.00 85.56 87 VAL A CA 1
ATOM 670 C C . VAL A 1 87 ? 16.228 0.741 -21.449 1.00 85.56 87 VAL A C 1
ATOM 672 O O . VAL A 1 87 ? 16.356 0.553 -22.655 1.00 85.56 87 VAL A O 1
ATOM 675 N N . VAL A 1 88 ? 16.749 -0.098 -20.549 1.00 86.81 88 VAL A N 1
ATOM 676 C CA . VAL A 1 88 ? 17.554 -1.273 -20.925 1.00 86.81 88 VAL A CA 1
ATOM 677 C C . VAL A 1 88 ? 16.726 -2.318 -21.682 1.00 86.81 88 VAL A C 1
ATOM 679 O O . VAL A 1 88 ? 17.247 -3.000 -22.567 1.00 86.81 88 VAL A O 1
ATOM 682 N N . LEU A 1 89 ? 15.454 -2.489 -21.320 1.00 84.62 89 LEU A N 1
ATOM 683 C CA . LEU A 1 89 ? 14.562 -3.472 -21.933 1.00 84.62 89 LEU A CA 1
ATOM 684 C C . LEU A 1 89 ? 14.027 -3.011 -23.293 1.00 84.62 89 LEU A C 1
ATOM 686 O O . LEU A 1 89 ? 13.940 -3.840 -24.196 1.00 84.62 89 LEU A O 1
ATOM 690 N N . ALA A 1 90 ? 13.746 -1.722 -23.478 1.00 87.31 90 ALA A N 1
ATOM 691 C CA . ALA A 1 90 ? 13.311 -1.152 -24.752 1.00 87.31 90 ALA A CA 1
ATOM 692 C C . ALA A 1 90 ? 14.369 -1.308 -25.856 1.00 87.31 90 ALA A C 1
ATOM 694 O O . ALA A 1 90 ? 14.025 -1.611 -26.99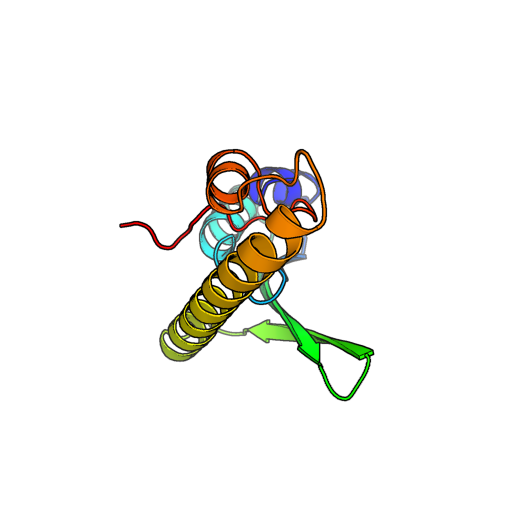5 1.00 87.31 90 ALA A O 1
ATOM 695 N N . ASP A 1 91 ? 15.657 -1.223 -25.509 1.00 86.81 91 ASP A N 1
ATOM 696 C CA . ASP A 1 91 ? 16.762 -1.500 -26.440 1.00 86.81 91 ASP A CA 1
ATOM 697 C C . ASP A 1 91 ? 16.831 -2.976 -26.875 1.00 86.81 91 ASP A C 1
ATOM 699 O O . ASP A 1 91 ? 17.433 -3.310 -27.898 1.00 86.81 91 ASP A O 1
ATOM 703 N N . ARG A 1 92 ? 16.250 -3.885 -26.085 1.00 89.50 92 ARG A N 1
ATOM 704 C CA . ARG A 1 92 ? 16.307 -5.338 -26.310 1.00 89.50 92 ARG A CA 1
ATOM 705 C C . ARG A 1 92 ? 15.031 -5.910 -26.912 1.00 89.50 92 ARG A C 1
ATOM 707 O O . ARG A 1 92 ? 15.095 -6.962 -27.547 1.00 89.50 9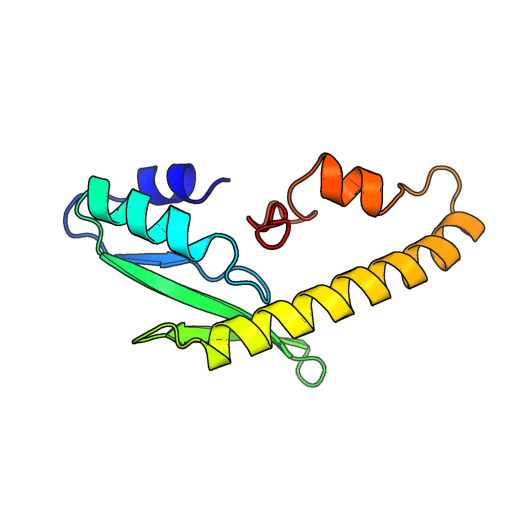2 ARG A O 1
ATOM 714 N N . PHE A 1 93 ? 13.893 -5.262 -26.690 1.00 89.12 93 PHE A N 1
ATOM 715 C CA . PHE A 1 93 ? 12.577 -5.773 -27.048 1.00 89.12 93 PHE A CA 1
ATOM 716 C C . PHE A 1 93 ? 11.766 -4.703 -27.781 1.00 89.12 93 PHE A C 1
ATOM 718 O O . PHE A 1 93 ? 11.396 -3.677 -27.213 1.00 89.12 93 PHE A O 1
ATOM 725 N N . GLU A 1 94 ? 11.457 -4.968 -29.051 1.00 90.31 94 GLU A N 1
ATOM 726 C CA . GLU A 1 94 ? 10.608 -4.095 -29.862 1.00 90.31 94 GLU A CA 1
ATOM 727 C C . GLU A 1 94 ? 9.191 -4.016 -29.271 1.00 90.31 94 GLU A C 1
ATOM 729 O O . GLU A 1 94 ? 8.595 -5.034 -28.913 1.00 90.31 94 GLU A O 1
ATOM 734 N N . GLY A 1 95 ? 8.654 -2.798 -29.161 1.00 84.00 95 GLY A N 1
ATOM 735 C CA . GLY A 1 95 ? 7.328 -2.556 -28.588 1.00 84.00 95 GLY A CA 1
ATOM 736 C C . GLY A 1 95 ? 7.264 -2.648 -27.060 1.00 84.00 95 GLY A C 1
ATOM 737 O O . GLY A 1 95 ? 6.165 -2.770 -26.519 1.00 84.00 95 GLY A O 1
ATOM 738 N N . PHE A 1 96 ? 8.405 -2.604 -26.358 1.00 82.75 96 PHE A N 1
ATOM 739 C CA . PHE A 1 96 ? 8.400 -2.534 -24.899 1.00 82.75 96 PHE A CA 1
ATOM 740 C C . PHE A 1 96 ? 7.696 -1.245 -24.427 1.00 82.75 96 PHE A C 1
ATOM 742 O O . PHE A 1 96 ? 8.027 -0.163 -24.917 1.00 82.75 96 PHE A O 1
ATOM 749 N N . PRO A 1 97 ? 6.719 -1.342 -23.510 1.00 78.38 97 PRO A N 1
ATOM 750 C CA . PRO A 1 97 ? 5.906 -0.203 -23.101 1.00 78.38 97 PRO A CA 1
ATOM 751 C C . PRO A 1 97 ? 6.690 0.795 -22.240 1.00 78.38 97 PRO A C 1
ATOM 753 O O . PRO A 1 97 ? 7.517 0.404 -21.413 1.00 78.38 97 PRO A O 1
ATOM 756 N N . ASP A 1 98 ? 6.379 2.083 -22.400 1.00 78.81 98 ASP A N 1
ATOM 757 C CA . ASP A 1 98 ? 6.914 3.145 -21.549 1.00 78.81 98 ASP A CA 1
ATOM 758 C C . ASP A 1 98 ? 6.321 3.017 -20.127 1.00 78.81 98 ASP A C 1
ATOM 760 O O . ASP A 1 98 ? 5.093 3.008 -19.969 1.00 78.81 98 ASP A O 1
ATOM 764 N N . PRO A 1 99 ? 7.149 2.912 -19.070 1.00 73.50 99 PRO A N 1
ATOM 765 C CA . PRO A 1 99 ? 6.671 2.873 -17.693 1.00 73.50 99 PRO A CA 1
ATOM 766 C C . PRO A 1 99 ? 5.795 4.059 -17.321 1.00 73.50 99 PRO A C 1
ATOM 768 O O . PRO A 1 99 ? 4.879 3.886 -16.523 1.00 73.50 99 PRO A O 1
ATOM 771 N N . ASP A 1 100 ? 6.044 5.244 -17.873 1.00 75.50 100 ASP A N 1
ATOM 772 C CA . ASP A 1 100 ? 5.236 6.421 -17.576 1.00 75.50 100 ASP A CA 1
ATOM 773 C C . ASP A 1 100 ? 3.857 6.314 -18.236 1.00 75.50 100 ASP A C 1
ATOM 775 O O . ASP A 1 100 ? 2.857 6.636 -17.595 1.00 75.50 100 ASP A O 1
ATOM 779 N N . GLU A 1 101 ? 3.754 5.761 -19.450 1.00 73.50 101 GLU A N 1
ATOM 780 C CA . GLU A 1 101 ? 2.456 5.420 -20.052 1.00 73.50 101 GLU A CA 1
ATOM 781 C C . GLU A 1 101 ? 1.718 4.356 -19.233 1.00 73.50 101 GLU A C 1
ATOM 783 O O . GLU A 1 101 ? 0.512 4.480 -18.997 1.00 73.50 101 GLU A O 1
ATOM 788 N N . ILE A 1 102 ? 2.430 3.339 -18.733 1.00 68.44 102 ILE A N 1
ATOM 789 C CA . ILE A 1 102 ? 1.844 2.320 -17.855 1.00 68.44 102 ILE A CA 1
ATOM 790 C C . ILE A 1 102 ? 1.330 2.960 -16.566 1.00 68.44 102 ILE A C 1
ATOM 792 O O . ILE A 1 102 ? 0.179 2.743 -16.205 1.00 68.44 102 ILE A O 1
ATOM 796 N N . LEU A 1 103 ? 2.146 3.767 -15.889 1.00 64.44 103 LEU A N 1
ATOM 797 C CA . LEU A 1 103 ? 1.791 4.420 -14.627 1.00 64.44 103 LEU A CA 1
ATOM 798 C C . LEU A 1 103 ? 0.663 5.453 -14.792 1.00 64.44 103 LEU A C 1
ATOM 800 O O . LEU A 1 103 ? -0.088 5.684 -13.842 1.00 64.44 103 LEU A O 1
ATOM 804 N N . MET A 1 104 ? 0.524 6.062 -15.975 1.00 64.50 104 MET A N 1
ATOM 805 C CA . MET A 1 104 ? -0.562 6.994 -16.298 1.00 64.50 104 MET A CA 1
ATOM 806 C C . MET A 1 104 ? -1.888 6.294 -16.619 1.00 64.50 104 MET A C 1
ATOM 808 O O . MET A 1 104 ? -2.950 6.835 -16.307 1.00 64.50 104 MET A O 1
ATOM 812 N N . HIS A 1 105 ? -1.851 5.119 -17.253 1.00 53.91 105 HIS A N 1
ATOM 813 C CA . HIS A 1 105 ? -3.050 4.475 -17.805 1.00 53.91 105 HIS A CA 1
ATOM 814 C C . HIS A 1 105 ? -3.506 3.222 -17.063 1.00 53.91 105 HIS A C 1
ATOM 816 O O . HIS A 1 105 ? -4.684 2.864 -17.145 1.00 53.91 105 HIS A O 1
ATOM 822 N N . TYR A 1 106 ? -2.616 2.574 -16.319 1.00 45.94 106 TYR A N 1
ATOM 823 C CA . TYR A 1 106 ? -2.891 1.319 -15.644 1.00 45.94 106 TYR A CA 1
ATOM 824 C C . TYR A 1 106 ? -2.532 1.436 -14.155 1.00 45.94 106 TYR A C 1
ATOM 826 O O . TYR A 1 106 ? -1.433 1.876 -13.811 1.00 45.94 106 TYR A O 1
ATOM 834 N N . PRO A 1 107 ? -3.415 1.014 -13.226 1.00 50.12 107 PRO A N 1
ATOM 835 C CA . PRO A 1 107 ? -2.929 0.624 -11.907 1.00 50.12 107 PRO A CA 1
ATOM 836 C C . PRO A 1 107 ? -1.833 -0.434 -12.110 1.00 50.12 107 PRO A C 1
ATOM 838 O O . PRO A 1 107 ? -1.896 -1.179 -13.089 1.00 50.12 107 PRO A O 1
ATOM 841 N N . HIS A 1 108 ? -0.831 -0.457 -11.224 1.00 47.81 108 HIS A N 1
ATOM 842 C CA . HIS A 1 108 ? 0.329 -1.364 -11.242 1.00 47.81 108 HIS A CA 1
ATOM 843 C C . HIS A 1 108 ? 0.017 -2.735 -11.880 1.00 47.81 108 HIS A C 1
ATOM 845 O O . HIS A 1 108 ? -1.066 -3.242 -11.608 1.00 47.81 108 HIS A O 1
ATOM 851 N N . PRO A 1 109 ? 0.918 -3.383 -12.648 1.00 38.25 109 PRO A N 1
ATOM 852 C CA . PRO A 1 109 ? 0.642 -4.610 -13.424 1.00 38.25 109 PRO A CA 1
ATOM 853 C C . PRO A 1 109 ? -0.055 -5.770 -12.680 1.00 38.25 109 PRO A C 1
ATOM 855 O O . PRO A 1 109 ? -0.694 -6.608 -13.307 1.00 38.25 109 PRO A O 1
ATOM 858 N N . GLU A 1 110 ? -0.021 -5.786 -11.350 1.00 42.09 110 GLU A N 1
ATOM 859 C CA . GLU A 1 110 ? -0.783 -6.697 -10.477 1.00 42.09 110 GLU A CA 1
ATOM 860 C C . GLU A 1 110 ? -2.212 -6.211 -10.125 1.00 42.09 110 GLU A C 1
ATOM 862 O O . GLU A 1 110 ? -2.870 -6.744 -9.239 1.00 42.09 110 GLU A O 1
ATOM 867 N N . GLN A 1 111 ? -2.711 -5.169 -10.793 1.00 41.66 111 GLN A N 1
ATOM 868 C CA . GLN A 1 111 ? -3.888 -4.376 -10.411 1.00 41.66 111 GLN A CA 1
ATOM 869 C C . GLN A 1 111 ? -3.838 -3.808 -8.981 1.00 41.66 111 GLN A C 1
ATOM 871 O O . GLN A 1 111 ? -4.892 -3.528 -8.399 1.00 41.66 111 GLN A O 1
ATOM 876 N N . LEU A 1 112 ? -2.637 -3.620 -8.420 1.00 46.50 112 LEU A N 1
ATOM 877 C CA . LEU A 1 112 ? -2.465 -3.022 -7.098 1.00 46.50 112 LEU A CA 1
ATOM 878 C C . LEU A 1 112 ? -2.921 -1.569 -7.126 1.00 46.50 112 LEU A C 1
ATOM 880 O O . LEU A 1 112 ? -2.585 -0.793 -8.032 1.00 46.50 112 LEU A O 1
ATOM 884 N N . ILE A 1 113 ? -3.689 -1.189 -6.113 1.00 40.97 113 ILE A N 1
ATOM 885 C CA . ILE A 1 113 ? -4.203 0.167 -6.001 1.00 40.97 113 ILE A CA 1
ATOM 886 C C . ILE A 1 113 ? -3.098 1.046 -5.432 1.00 40.97 113 ILE A C 1
ATOM 888 O O . ILE A 1 113 ? -3.016 1.346 -4.247 1.00 40.97 113 ILE A O 1
ATOM 892 N N . GLY A 1 114 ? -2.293 1.546 -6.351 1.00 36.59 114 GLY A N 1
ATOM 893 C CA . GLY A 1 114 ? -1.397 2.667 -6.148 1.00 36.59 114 GLY A CA 1
ATOM 894 C C . GLY A 1 114 ? -1.350 3.527 -7.403 1.00 36.59 114 GLY A C 1
ATOM 895 O O . GLY A 1 114 ? -0.270 3.812 -7.899 1.00 36.59 114 GLY A O 1
ATOM 896 N N . VAL A 1 115 ? -2.511 3.914 -7.950 1.00 35.22 115 VAL A N 1
ATOM 897 C CA . VAL A 1 115 ? -2.607 5.105 -8.827 1.00 35.22 115 VAL A CA 1
ATOM 898 C C . VAL A 1 115 ? -1.996 6.264 -8.027 1.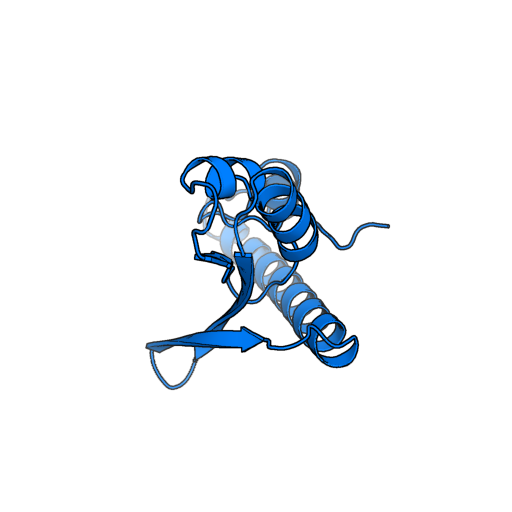00 35.22 115 VAL A C 1
ATOM 900 O O . VAL A 1 115 ? -2.248 6.292 -6.818 1.00 35.22 115 VAL A O 1
ATOM 903 N N . PRO A 1 116 ? -1.160 7.145 -8.612 1.00 40.53 116 PRO A N 1
ATOM 904 C CA . PRO A 1 116 ? -0.187 7.956 -7.882 1.00 40.53 116 PRO A CA 1
ATOM 905 C C . PRO A 1 116 ? -0.859 8.745 -6.761 1.00 40.53 116 PRO A C 1
ATOM 907 O O . PRO A 1 116 ? -1.436 9.804 -6.970 1.00 40.53 116 PRO A O 1
ATOM 910 N N . ALA A 1 117 ? -0.781 8.221 -5.541 1.00 34.88 117 ALA A N 1
ATOM 911 C CA . ALA A 1 117 ? -1.280 8.897 -4.350 1.00 34.88 117 ALA A CA 1
ATOM 912 C C . ALA A 1 117 ? -0.287 9.968 -3.858 1.00 34.88 117 ALA A C 1
ATOM 914 O O . ALA A 1 117 ? -0.414 10.455 -2.740 1.00 34.88 117 ALA A O 1
ATOM 915 N N . LEU A 1 118 ? 0.705 10.303 -4.689 1.00 32.50 118 LEU A N 1
ATOM 916 C CA . LEU A 1 118 ? 1.742 11.304 -4.467 1.00 32.50 118 LEU A CA 1
ATOM 917 C C . LEU A 1 118 ? 1.957 12.109 -5.758 1.00 32.50 118 LEU A C 1
ATOM 919 O O . LEU A 1 118 ? 3.060 12.197 -6.285 1.00 32.50 118 LEU A O 1
ATOM 923 N N . VAL A 1 119 ? 0.879 12.643 -6.315 1.00 30.81 119 VAL A N 1
ATOM 924 C CA . VAL A 1 119 ? 0.956 13.912 -7.037 1.00 30.81 119 VAL A CA 1
ATOM 925 C C . VAL A 1 119 ? -0.004 14.842 -6.315 1.00 30.81 119 VAL A C 1
ATOM 927 O O . VAL A 1 119 ? -1.185 14.516 -6.179 1.00 30.81 119 VAL A O 1
ATOM 930 N N . ASP A 1 120 ? 0.555 15.907 -5.747 1.00 34.25 120 ASP A N 1
ATOM 931 C CA . ASP A 1 120 ? -0.211 17.033 -5.211 1.00 34.25 120 ASP A CA 1
ATOM 932 C C . ASP A 1 120 ? -1.146 17.620 -6.283 1.00 34.25 120 ASP A C 1
ATOM 934 O O . ASP A 1 120 ? -0.730 17.689 -7.467 1.00 34.25 120 ASP A O 1
#

Secondary structure (DSSP, 8-state):
--HHHHHTT--TT-EEEEEEET--TTHHHHHHHHHTTT-EEEEEEEEEETTTTEEEEEEESS--HHHHHHHHHHHHHHHHHHHHHHHHHHTTSTTPPPHHHHHHHSSBTTTBS-S-TT--

Radius of gyration: 16.13 Å; chains: 1; bounding box: 39×32×45 Å

Sequence (120 aa):
MTPEELARHFGHGDVAALTDHETLGGARRFIAACEARGVRPIIGVEWFLADHDGHLLTYFRDVSAVATAFVSSRREREIAANREAAVVLADRFEGFPDPDEILMHYPHPEQLIGVPALVD

pLDDT: mean 80.37, std 17.3, range [30.81, 98.38]

Foldseek 3Di:
DALLVQLVVDAAPAEDEDAFALACLRVVVNCVSNVVRNYHYWYWYWYDDPVPRDIDIDTDPDCDPVNRVNSVVVVVVVLVVVQVVQVVVCVVDPPRDHSVVCLQPACDPVSGPCNPSPDD